Protein AF-B8FP53-F1 (afdb_monomer)

Radius of gyration: 14.36 Å; Cα contacts (8 Å, |Δi|>4): 80; chains: 1; bounding box: 38×20×39 Å

Organism: Desulfitobacterium hafniense (strain DSM 10664 / DCB-2) (NCBI:txid272564)

pLDDT: mean 91.85, std 6.97, range [52.41, 97.88]

InterPro domains:
  IPR027890 Protein of unknown function DUF4491 [PF14898] (1-83)

Structure (mmCIF, N/CA/C/O backbone):
data_AF-B8FP53-F1
#
_entry.id   AF-B8FP53-F1
#
loop_
_atom_site.group_PDB
_atom_site.id
_atom_site.type_symbol
_atom_site.label_atom_id
_atom_site.label_alt_id
_atom_site.label_comp_id
_atom_site.label_asym_id
_atom_site.label_entity_id
_atom_site.label_seq_id
_atom_site.pdbx_PDB_ins_code
_atom_site.Cartn_x
_atom_site.Cartn_y
_atom_site.Cartn_z
_atom_site.occupancy
_atom_site.B_iso_or_equiv
_atom_site.auth_seq_id
_atom_site.auth_comp_id
_atom_site.auth_asym_id
_atom_site.auth_atom_id
_atom_site.pdbx_PDB_model_num
ATOM 1 N N . MET A 1 1 ? 10.796 11.867 -6.620 1.00 79.44 1 MET A N 1
ATOM 2 C CA . MET A 1 1 ? 9.765 10.923 -7.113 1.00 79.44 1 MET A CA 1
ATOM 3 C C . MET A 1 1 ? 9.237 10.008 -6.016 1.00 79.44 1 MET A C 1
ATOM 5 O O . MET A 1 1 ? 8.043 10.058 -5.767 1.00 79.44 1 MET A O 1
ATOM 9 N N . ALA A 1 2 ? 10.082 9.260 -5.294 1.00 86.75 2 ALA A N 1
ATOM 10 C CA . ALA A 1 2 ? 9.626 8.366 -4.217 1.00 86.75 2 ALA A CA 1
ATOM 11 C C . ALA A 1 2 ? 8.765 9.060 -3.140 1.00 86.75 2 ALA A C 1
ATOM 13 O O . ALA A 1 2 ? 7.666 8.602 -2.859 1.00 86.75 2 ALA A O 1
ATOM 14 N N . PHE A 1 3 ? 9.192 10.215 -2.614 1.00 91.25 3 PHE A N 1
ATOM 15 C CA . PHE A 1 3 ? 8.396 10.972 -1.635 1.00 91.25 3 PHE A CA 1
ATOM 16 C C . PHE A 1 3 ? 7.042 11.457 -2.171 1.00 91.25 3 PHE A C 1
ATOM 18 O O . PHE A 1 3 ? 6.082 11.524 -1.413 1.00 91.25 3 PHE A O 1
ATOM 25 N N . ILE A 1 4 ? 6.946 11.754 -3.472 1.00 94.25 4 ILE A N 1
ATOM 26 C CA . ILE A 1 4 ? 5.678 12.142 -4.109 1.00 94.25 4 ILE A CA 1
ATOM 27 C C . ILE A 1 4 ? 4.745 10.932 -4.150 1.00 94.25 4 ILE A C 1
ATOM 29 O O . ILE A 1 4 ? 3.592 11.041 -3.752 1.00 94.25 4 ILE A O 1
ATOM 33 N N . ILE A 1 5 ? 5.261 9.772 -4.567 1.00 93.38 5 ILE A N 1
ATOM 34 C CA . ILE A 1 5 ? 4.504 8.515 -4.588 1.00 93.38 5 ILE A CA 1
ATOM 35 C C . ILE A 1 5 ? 3.997 8.206 -3.173 1.00 93.38 5 ILE A C 1
ATOM 37 O O . ILE A 1 5 ? 2.794 8.086 -2.970 1.00 93.38 5 ILE A O 1
ATOM 41 N N . ILE A 1 6 ? 4.882 8.193 -2.175 1.00 90.88 6 ILE A N 1
ATOM 42 C CA . ILE A 1 6 ? 4.519 7.947 -0.770 1.00 90.88 6 ILE A CA 1
ATOM 43 C C . ILE A 1 6 ? 3.474 8.962 -0.280 1.00 90.88 6 ILE A C 1
ATOM 45 O O . ILE A 1 6 ? 2.488 8.578 0.353 1.00 90.88 6 ILE A O 1
ATOM 49 N N . GLY A 1 7 ? 3.658 10.247 -0.597 1.00 92.00 7 GLY A N 1
ATOM 50 C CA . GLY A 1 7 ? 2.732 11.318 -0.234 1.00 92.00 7 GLY A CA 1
ATOM 51 C C . GLY A 1 7 ? 1.339 11.150 -0.841 1.00 92.00 7 GLY A C 1
ATOM 52 O O . GLY A 1 7 ? 0.355 11.455 -0.179 1.00 92.00 7 GLY A O 1
ATOM 53 N N . VAL A 1 8 ? 1.236 10.612 -2.060 1.00 94.38 8 VAL A N 1
ATOM 54 C CA . VAL A 1 8 ? -0.044 10.295 -2.719 1.00 94.38 8 VAL A CA 1
ATOM 55 C C . VAL A 1 8 ? -0.674 9.018 -2.153 1.00 94.38 8 VAL A C 1
ATOM 57 O O . VAL A 1 8 ? -1.895 8.947 -2.012 1.00 94.38 8 VAL A O 1
ATOM 60 N N . PHE A 1 9 ? 0.123 8.020 -1.768 1.00 93.62 9 PHE A N 1
ATOM 61 C CA . PHE A 1 9 ? -0.399 6.779 -1.188 1.00 93.62 9 PHE A CA 1
ATOM 62 C C . PHE A 1 9 ? -1.010 6.968 0.208 1.00 93.62 9 PHE A C 1
ATOM 64 O O . PH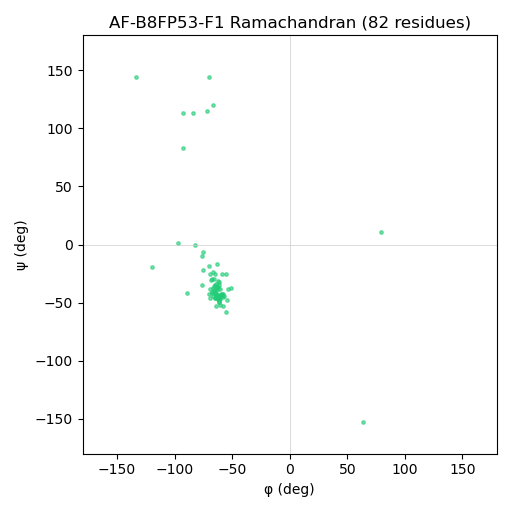E A 1 9 ? -1.985 6.292 0.526 1.00 93.62 9 PHE A O 1
ATOM 71 N N . HIS A 1 10 ? -0.535 7.925 1.012 1.00 90.50 10 HIS A N 1
ATOM 72 C CA . HIS A 1 10 ? -1.128 8.234 2.324 1.00 90.50 10 HIS A CA 1
ATOM 73 C C . HIS A 1 10 ? -2.638 8.556 2.263 1.00 90.50 10 HIS A C 1
ATOM 75 O O . HIS A 1 10 ? -3.428 7.850 2.895 1.00 90.50 10 HIS A O 1
ATOM 81 N N . PRO A 1 11 ? -3.103 9.565 1.498 1.00 93.44 11 PRO A N 1
ATOM 82 C CA . PRO A 1 11 ? -4.530 9.852 1.383 1.00 93.44 11 PRO A CA 1
ATOM 83 C C . PRO A 1 11 ? -5.304 8.723 0.693 1.00 93.44 11 PRO A C 1
ATOM 85 O O . PRO A 1 11 ? -6.478 8.528 1.008 1.00 93.44 11 PRO A O 1
ATOM 88 N N . ILE A 1 12 ? -4.673 7.962 -0.213 1.00 93.69 12 ILE A N 1
ATOM 89 C CA . ILE A 1 12 ? -5.284 6.773 -0.825 1.00 93.69 12 ILE A CA 1
ATOM 90 C C . ILE A 1 12 ? -5.582 5.716 0.244 1.00 93.69 12 ILE A C 1
ATOM 92 O O . ILE A 1 12 ? -6.695 5.200 0.277 1.00 93.69 12 ILE A O 1
ATOM 96 N N . VAL A 1 13 ? -4.635 5.428 1.139 1.00 93.62 13 VAL A N 1
ATOM 97 C CA . VAL A 1 13 ? -4.817 4.475 2.242 1.00 93.62 13 VAL A CA 1
ATOM 98 C C . VAL A 1 13 ? -5.896 4.946 3.205 1.00 93.62 13 VAL A C 1
ATOM 100 O O . VAL A 1 13 ? -6.782 4.165 3.540 1.00 93.62 13 VAL A O 1
ATOM 103 N N . ILE A 1 14 ? -5.876 6.220 3.603 1.00 91.69 14 ILE A N 1
ATOM 104 C CA . ILE A 1 14 ? -6.876 6.778 4.525 1.00 91.69 14 ILE A CA 1
ATOM 105 C C . ILE A 1 14 ? -8.281 6.669 3.922 1.00 91.69 14 ILE A C 1
ATOM 107 O O . ILE A 1 14 ? -9.203 6.206 4.588 1.00 91.69 14 ILE A O 1
ATOM 111 N N . LYS A 1 15 ? -8.456 7.042 2.648 1.00 91.50 15 LYS A N 1
ATOM 112 C CA . LYS A 1 15 ? -9.749 6.906 1.957 1.00 91.50 15 LYS A CA 1
ATOM 113 C C . LYS A 1 15 ? -10.127 5.441 1.742 1.00 91.50 15 LYS A C 1
ATOM 115 O O . LYS A 1 15 ? -11.286 5.081 1.919 1.00 91.50 15 LYS A O 1
ATOM 120 N N . GLY A 1 16 ? -9.167 4.595 1.380 1.00 90.88 16 GLY A N 1
ATOM 121 C CA . GLY A 1 16 ? -9.368 3.157 1.227 1.00 90.88 16 GLY A CA 1
ATOM 122 C C . GLY A 1 16 ? -9.876 2.527 2.520 1.00 90.88 16 GLY A C 1
ATOM 123 O O . GLY A 1 16 ? -10.860 1.790 2.496 1.00 90.88 16 GLY A O 1
ATOM 124 N N . GLU A 1 17 ? -9.280 2.887 3.656 1.00 91.81 17 GLU A N 1
ATOM 125 C CA . GLU A 1 17 ? -9.742 2.455 4.971 1.00 91.81 17 GLU A CA 1
ATOM 126 C C . GLU A 1 17 ? -11.141 3.022 5.282 1.00 91.81 17 GLU A C 1
ATOM 128 O O . GLU A 1 17 ? -12.057 2.275 5.627 1.00 91.81 17 GLU A O 1
ATOM 133 N N . TYR A 1 18 ? -11.363 4.313 5.041 1.00 89.38 18 TYR A N 1
ATOM 134 C CA . TYR A 1 18 ? -12.644 4.961 5.315 1.00 89.38 18 TYR A CA 1
ATOM 135 C C . TYR A 1 18 ? -13.823 4.322 4.554 1.00 89.38 18 TYR A C 1
ATOM 137 O O . TYR A 1 18 ? -14.888 4.094 5.129 1.00 89.38 18 TYR A O 1
ATOM 145 N N . TYR A 1 19 ? -13.657 3.984 3.271 1.00 88.94 19 TYR A N 1
ATOM 146 C CA . TYR A 1 19 ? -14.735 3.405 2.453 1.00 88.94 19 TYR A CA 1
ATOM 147 C C . TYR A 1 19 ? -14.798 1.871 2.513 1.00 88.94 19 TYR A C 1
ATOM 149 O O . TYR A 1 19 ? -15.884 1.301 2.616 1.00 88.94 19 TYR A O 1
ATOM 157 N N . PHE A 1 20 ? -13.653 1.185 2.482 1.00 88.69 20 PHE A N 1
ATOM 158 C CA . PHE A 1 20 ? -13.563 -0.278 2.343 1.00 88.69 20 PHE A CA 1
ATOM 159 C C . PHE A 1 20 ? -12.876 -0.971 3.527 1.00 88.69 20 PHE A C 1
ATOM 161 O O . PHE A 1 20 ? -13.100 -2.164 3.763 1.00 88.69 20 PHE A O 1
ATOM 168 N N . GLY A 1 21 ? -12.103 -0.218 4.317 1.00 88.81 21 GLY A N 1
ATOM 169 C CA . GLY A 1 21 ? -11.338 -0.654 5.498 1.00 88.81 21 GLY A CA 1
ATOM 170 C C . GLY A 1 21 ? -10.266 -1.632 5.168 1.00 88.81 21 GLY A C 1
ATOM 171 O O . GLY A 1 21 ? -9.821 -1.721 4.031 1.00 88.81 21 GLY A O 1
ATOM 172 N N . LYS A 1 22 ? -9.932 -2.464 6.155 1.00 88.38 22 LYS A N 1
ATOM 173 C CA . LYS A 1 22 ? -8.919 -3.494 5.966 1.00 88.38 22 LYS A CA 1
ATOM 174 C C . LYS A 1 22 ? -9.191 -4.426 4.790 1.00 88.38 22 LYS A C 1
ATOM 176 O O . LYS A 1 22 ? -8.241 -4.937 4.229 1.00 88.38 22 LYS A O 1
ATOM 181 N N . ARG A 1 23 ? -10.447 -4.620 4.358 1.00 88.75 23 ARG A N 1
ATOM 182 C CA . ARG A 1 23 ? -10.801 -5.540 3.257 1.00 88.75 23 ARG A CA 1
ATOM 183 C C . ARG A 1 23 ? -10.203 -5.149 1.899 1.00 88.75 23 ARG A C 1
ATOM 185 O O . ARG A 1 23 ? -10.143 -6.008 1.030 1.00 88.75 23 ARG A O 1
ATOM 192 N N . ILE A 1 24 ? -9.740 -3.910 1.716 1.00 92.56 24 ILE A N 1
ATOM 193 C CA . ILE A 1 24 ? -9.084 -3.470 0.474 1.00 92.56 24 ILE A CA 1
ATOM 194 C C . ILE A 1 24 ? -7.636 -3.976 0.336 1.00 92.56 24 ILE A C 1
ATOM 196 O O . ILE A 1 24 ? -7.056 -3.880 -0.742 1.00 92.56 24 ILE A O 1
ATOM 200 N N . TRP A 1 25 ? -7.048 -4.559 1.390 1.00 94.12 25 TRP A N 1
ATOM 201 C CA . TRP A 1 25 ? -5.660 -5.038 1.382 1.00 94.12 25 TRP A CA 1
ATOM 202 C C . TRP A 1 25 ? -5.279 -5.956 0.195 1.00 94.12 25 TRP A C 1
ATOM 204 O O . TRP A 1 25 ? -4.175 -5.780 -0.327 1.00 94.12 25 TRP A O 1
ATOM 214 N N . PRO A 1 26 ? -6.139 -6.874 -0.313 1.00 95.56 26 PRO A N 1
ATOM 215 C CA . PRO A 1 26 ? -5.766 -7.734 -1.435 1.00 95.56 26 PRO A CA 1
ATOM 216 C C . PRO A 1 26 ? -5.583 -6.947 -2.735 1.00 95.56 26 PRO A C 1
ATOM 218 O O . PRO A 1 26 ? -4.759 -7.323 -3.561 1.00 95.56 26 PRO A O 1
ATOM 221 N N . LEU A 1 27 ? -6.305 -5.831 -2.911 1.00 94.56 27 LEU A N 1
ATOM 222 C CA . LEU A 1 27 ? -6.156 -4.956 -4.076 1.00 94.56 27 LEU A CA 1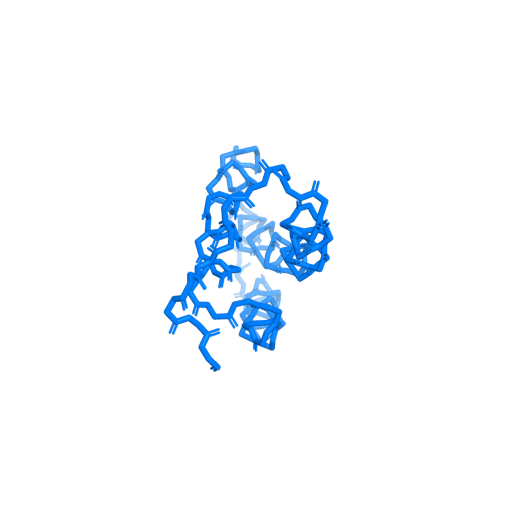
ATOM 223 C C . LEU A 1 27 ? -4.736 -4.378 -4.133 1.00 94.56 27 LEU A C 1
ATOM 225 O O . LEU A 1 27 ? -4.092 -4.411 -5.179 1.00 94.56 27 LEU A O 1
ATOM 229 N N . PHE A 1 28 ? -4.233 -3.900 -2.992 1.00 95.31 28 PHE A N 1
ATOM 230 C CA . PHE A 1 28 ? -2.869 -3.387 -2.869 1.00 95.31 28 PHE A CA 1
ATOM 231 C C . PHE A 1 28 ? -1.817 -4.478 -3.080 1.00 95.31 28 PHE A C 1
ATOM 233 O O . PHE A 1 28 ? -0.787 -4.214 -3.698 1.00 95.31 28 PHE A O 1
ATOM 240 N N . LEU A 1 29 ? -2.088 -5.709 -2.631 1.00 96.75 29 LEU A N 1
ATOM 241 C CA . LEU A 1 29 ? -1.200 -6.848 -2.864 1.00 96.75 29 LEU A CA 1
ATOM 242 C C . LEU A 1 29 ? -1.085 -7.172 -4.355 1.00 96.75 29 LEU A C 1
ATOM 244 O O . LEU A 1 29 ? 0.021 -7.235 -4.888 1.00 96.75 29 LEU A O 1
ATOM 248 N N . VAL A 1 30 ? -2.226 -7.347 -5.030 1.00 97.56 30 VAL A N 1
ATOM 249 C CA . VAL A 1 30 ? -2.268 -7.674 -6.461 1.00 97.56 30 VAL A CA 1
ATOM 250 C C . VAL A 1 30 ? -1.628 -6.553 -7.274 1.00 97.56 30 VAL A C 1
ATOM 252 O O . VAL A 1 30 ? -0.756 -6.824 -8.095 1.00 97.56 30 VAL A O 1
ATOM 255 N N . ALA A 1 31 ? -1.984 -5.293 -7.003 1.00 96.31 31 ALA A N 1
ATOM 256 C CA . ALA A 1 31 ? -1.383 -4.145 -7.676 1.00 96.31 31 ALA A CA 1
ATOM 257 C C . ALA A 1 31 ? 0.138 -4.080 -7.456 1.00 96.31 31 ALA A C 1
ATOM 259 O O . ALA A 1 31 ? 0.882 -3.835 -8.401 1.00 96.31 31 ALA A O 1
ATOM 260 N N . GLY A 1 32 ? 0.611 -4.338 -6.233 1.00 96.62 32 GLY A N 1
ATOM 261 C CA . GLY A 1 32 ? 2.036 -4.365 -5.909 1.00 96.62 32 GLY A CA 1
ATOM 262 C C . GLY A 1 32 ? 2.801 -5.437 -6.684 1.00 96.62 32 GLY A C 1
ATOM 263 O O . GLY A 1 32 ? 3.806 -5.125 -7.319 1.00 96.62 32 GLY A O 1
ATOM 264 N N . ILE A 1 33 ? 2.302 -6.677 -6.694 1.00 97.62 33 ILE A N 1
ATOM 265 C CA . ILE A 1 33 ? 2.926 -7.797 -7.419 1.00 97.62 33 ILE A CA 1
ATOM 266 C C . ILE A 1 33 ? 2.933 -7.539 -8.926 1.00 97.62 33 ILE A C 1
ATOM 268 O O . ILE A 1 33 ? 3.958 -7.750 -9.570 1.00 97.62 33 ILE A O 1
ATOM 272 N N . VAL A 1 34 ? 1.824 -7.052 -9.491 1.00 97.88 34 VAL A N 1
ATOM 273 C CA . VAL A 1 34 ? 1.735 -6.741 -10.925 1.00 97.88 34 VAL A CA 1
ATOM 274 C C . VAL A 1 34 ? 2.724 -5.642 -11.303 1.00 97.88 34 VAL A C 1
ATOM 276 O O . VAL A 1 34 ? 3.425 -5.785 -12.299 1.00 97.88 34 VAL A O 1
ATOM 279 N N . LEU A 1 35 ? 2.832 -4.572 -10.510 1.00 96.94 35 LEU A N 1
ATOM 280 C CA . LEU A 1 35 ? 3.768 -3.479 -10.787 1.00 96.94 35 LEU A CA 1
ATOM 281 C C . LEU A 1 35 ? 5.228 -3.924 -10.657 1.00 96.94 35 LEU A C 1
ATOM 283 O O . LEU A 1 35 ? 6.032 -3.619 -11.532 1.00 96.94 35 LEU A O 1
ATOM 287 N N . ILE A 1 36 ? 5.573 -4.676 -9.610 1.00 96.75 36 ILE A N 1
ATOM 288 C CA . ILE A 1 36 ? 6.933 -5.208 -9.438 1.00 96.75 36 ILE A CA 1
ATOM 289 C C . ILE A 1 36 ? 7.269 -6.200 -10.558 1.00 96.75 36 ILE A C 1
ATOM 291 O O . ILE A 1 36 ? 8.356 -6.144 -11.118 1.00 96.75 36 ILE A O 1
ATOM 295 N N . GLY A 1 37 ? 6.337 -7.074 -10.940 1.00 97.06 37 GLY A N 1
ATOM 296 C CA . GLY A 1 37 ? 6.526 -7.976 -12.076 1.00 97.06 37 GLY A CA 1
ATOM 297 C C . GLY A 1 37 ? 6.706 -7.212 -13.389 1.00 97.06 37 GLY A C 1
ATOM 298 O O . GLY A 1 37 ? 7.611 -7.516 -14.159 1.00 97.06 37 GLY A O 1
ATOM 299 N N . ALA A 1 38 ? 5.896 -6.176 -13.620 1.00 96.44 38 ALA A N 1
ATOM 300 C CA . ALA A 1 38 ? 5.989 -5.333 -14.806 1.00 96.44 38 ALA A CA 1
ATOM 301 C C . ALA A 1 38 ? 7.319 -4.569 -14.881 1.00 96.44 38 ALA A C 1
ATOM 303 O O . ALA A 1 38 ? 7.842 -4.384 -15.979 1.00 96.44 38 ALA A O 1
ATOM 304 N N . SER A 1 39 ? 7.898 -4.154 -13.747 1.00 96.31 39 SER A N 1
ATOM 305 C CA . SER A 1 39 ? 9.148 -3.387 -13.748 1.00 96.31 39 SER A CA 1
ATOM 306 C C . SER A 1 39 ? 10.346 -4.169 -14.292 1.00 96.31 39 SER A C 1
ATOM 308 O O . SER A 1 39 ? 11.252 -3.553 -14.857 1.00 96.31 39 SER A O 1
ATOM 310 N N . LEU A 1 40 ? 10.315 -5.505 -14.210 1.00 95.44 40 LEU A N 1
ATOM 311 C CA . LEU A 1 40 ? 11.346 -6.394 -14.759 1.00 95.44 40 LEU A CA 1
ATOM 312 C C . LEU A 1 40 ? 11.406 -6.376 -16.293 1.00 95.44 40 LEU A C 1
ATOM 314 O O . LEU A 1 40 ? 12.447 -6.682 -16.867 1.00 95.44 40 LEU A O 1
ATOM 318 N N . PHE A 1 41 ? 10.314 -5.998 -16.961 1.00 96.81 41 PHE A N 1
ATOM 319 C CA . PHE A 1 41 ? 10.228 -5.953 -18.425 1.00 96.81 41 PHE A CA 1
ATOM 320 C C . PHE A 1 41 ? 10.478 -4.551 -19.001 1.00 96.81 41 PHE A C 1
ATOM 322 O O . PHE A 1 41 ? 10.409 -4.353 -20.214 1.00 96.81 41 PHE A O 1
ATOM 329 N N . ILE A 1 42 ? 10.767 -3.558 -18.153 1.00 96.31 42 ILE A N 1
ATOM 330 C CA . ILE A 1 42 ? 11.003 -2.176 -18.577 1.00 96.31 42 ILE A CA 1
ATOM 331 C C . ILE A 1 42 ? 12.500 -1.957 -18.817 1.00 96.31 42 ILE A C 1
ATOM 333 O O . ILE A 1 42 ? 13.286 -1.913 -17.876 1.00 96.31 42 ILE A O 1
ATOM 337 N N . ALA A 1 43 ? 12.885 -1.727 -20.075 1.00 95.19 43 ALA A N 1
ATOM 338 C CA . ALA A 1 43 ? 14.282 -1.488 -20.461 1.00 95.19 43 ALA A CA 1
ATOM 339 C C . ALA A 1 43 ? 14.851 -0.142 -19.964 1.00 95.19 43 ALA A C 1
ATOM 341 O O . ALA A 1 43 ? 16.059 0.015 -19.810 1.00 95.19 43 ALA A O 1
ATOM 342 N N . ASN A 1 44 ? 13.994 0.856 -19.724 1.00 96.25 44 ASN A N 1
ATOM 343 C CA . ASN A 1 44 ? 14.424 2.157 -19.220 1.00 96.25 44 ASN A CA 1
ATOM 344 C C . 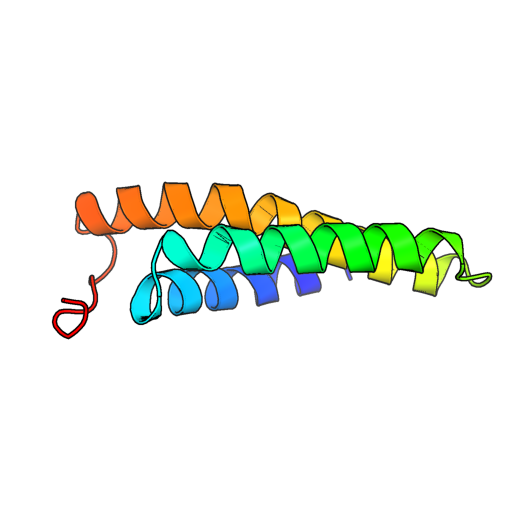ASN A 1 44 ? 14.560 2.123 -17.690 1.00 96.25 44 ASN A C 1
ATOM 346 O O . ASN A 1 44 ? 13.557 2.060 -16.978 1.00 96.25 44 ASN A O 1
ATOM 350 N N . ASN A 1 45 ? 15.791 2.257 -17.194 1.00 94.25 45 ASN A N 1
ATOM 351 C CA . ASN A 1 45 ? 16.106 2.216 -15.762 1.00 94.25 45 ASN A CA 1
ATOM 352 C C . ASN A 1 45 ? 15.288 3.206 -14.919 1.00 94.25 45 ASN A C 1
ATOM 354 O O . ASN A 1 45 ? 14.861 2.867 -13.816 1.00 94.25 45 ASN A O 1
ATOM 358 N N . MET A 1 46 ? 15.024 4.416 -15.425 1.00 94.94 46 MET A N 1
ATOM 359 C CA . MET A 1 46 ? 14.253 5.414 -14.682 1.00 94.94 46 MET A CA 1
ATOM 360 C C . MET A 1 46 ? 12.777 5.020 -14.573 1.00 94.94 46 MET A C 1
ATOM 362 O O . MET A 1 46 ? 12.193 5.117 -13.494 1.00 94.94 46 MET A O 1
ATOM 366 N N . LEU A 1 47 ? 12.180 4.528 -15.660 1.00 94.31 47 LEU A N 1
ATOM 367 C CA . LEU A 1 47 ? 10.798 4.039 -15.641 1.00 94.31 47 LEU A CA 1
ATOM 368 C C . LEU A 1 47 ? 10.663 2.769 -14.793 1.00 94.31 47 LEU A C 1
ATOM 370 O O . LEU A 1 47 ? 9.736 2.677 -13.991 1.00 94.31 47 LEU A O 1
ATOM 374 N N . SER A 1 48 ? 11.611 1.836 -14.902 1.00 96.38 48 SER A N 1
ATOM 375 C CA . SER A 1 48 ? 11.639 0.621 -14.082 1.00 96.38 48 SER A CA 1
ATOM 376 C C . SER A 1 48 ? 11.719 0.960 -12.588 1.00 96.38 48 SER A C 1
ATOM 378 O O . SER A 1 48 ? 10.949 0.423 -11.789 1.00 96.38 48 SER A O 1
ATOM 380 N N . ALA A 1 49 ? 12.556 1.930 -12.203 1.00 95.00 49 ALA A N 1
ATOM 381 C CA . ALA A 1 49 ? 12.643 2.405 -10.824 1.00 95.00 49 ALA A CA 1
ATOM 382 C C . ALA A 1 49 ? 11.332 3.049 -10.336 1.00 95.00 49 ALA A C 1
ATOM 384 O O . ALA A 1 49 ? 10.888 2.756 -9.227 1.00 95.00 49 ALA A O 1
ATOM 385 N N . ILE A 1 50 ? 10.676 3.886 -11.151 1.00 95.56 50 ILE A N 1
ATOM 386 C CA . ILE A 1 50 ? 9.394 4.519 -10.788 1.00 95.56 50 ILE A CA 1
ATOM 387 C C . ILE A 1 50 ? 8.310 3.460 -10.561 1.00 95.56 50 ILE A C 1
ATOM 389 O O . ILE A 1 50 ? 7.612 3.500 -9.544 1.00 95.56 50 ILE A O 1
ATOM 393 N N . VAL A 1 51 ? 8.190 2.496 -11.475 1.00 96.38 51 VAL A N 1
ATOM 394 C CA . VAL A 1 51 ? 7.208 1.408 -11.379 1.00 96.38 51 VAL A CA 1
ATOM 395 C C . VAL A 1 51 ? 7.506 0.514 -10.176 1.00 96.38 51 VAL A C 1
ATOM 397 O O . VAL A 1 51 ? 6.591 0.197 -9.419 1.00 96.38 51 VAL A O 1
ATOM 400 N N . SER A 1 52 ? 8.778 0.200 -9.924 1.00 95.56 52 SER A N 1
ATOM 401 C CA . SER A 1 52 ? 9.196 -0.582 -8.754 1.00 95.56 52 SER A CA 1
ATOM 402 C C . SER A 1 52 ? 8.841 0.128 -7.447 1.00 95.56 52 SER A C 1
ATOM 404 O O . SER A 1 52 ? 8.203 -0.463 -6.580 1.00 95.56 52 SER A O 1
ATOM 406 N N . VAL A 1 53 ? 9.180 1.415 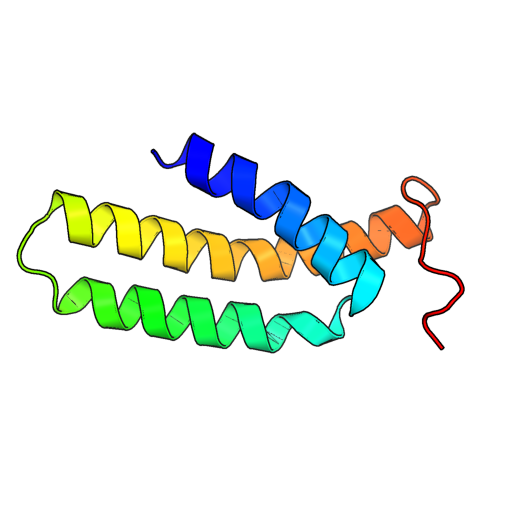-7.309 1.00 96.12 53 VAL A N 1
ATOM 407 C CA . VAL A 1 53 ? 8.851 2.214 -6.114 1.00 96.12 53 VAL A CA 1
ATOM 408 C C . VAL A 1 53 ? 7.338 2.327 -5.921 1.00 96.12 53 VAL A C 1
ATOM 410 O O . VAL A 1 53 ? 6.856 2.269 -4.790 1.00 96.12 53 VAL A O 1
ATOM 413 N N . THR A 1 54 ? 6.575 2.443 -7.008 1.00 96.38 54 THR A N 1
ATOM 414 C CA . THR A 1 54 ? 5.106 2.448 -6.955 1.00 96.38 54 THR A CA 1
ATOM 415 C C . THR A 1 54 ? 4.572 1.098 -6.473 1.00 96.38 54 THR A C 1
ATOM 417 O O . THR A 1 54 ? 3.749 1.062 -5.563 1.00 96.38 54 THR A O 1
ATOM 420 N N . GLY A 1 55 ? 5.091 -0.015 -7.001 1.00 96.56 55 GLY A N 1
ATOM 421 C CA . GLY A 1 55 ? 4.725 -1.363 -6.563 1.00 96.56 55 GLY A CA 1
ATOM 422 C C . GLY A 1 55 ? 5.046 -1.620 -5.089 1.00 96.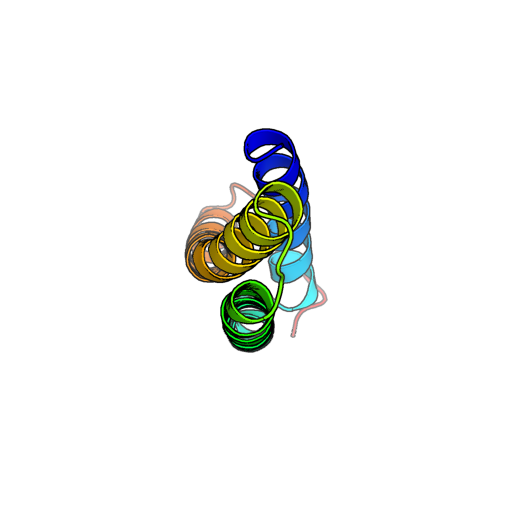56 55 GLY A C 1
ATOM 423 O O . GLY A 1 55 ? 4.187 -2.088 -4.343 1.00 96.56 55 GLY A O 1
ATOM 424 N N . PHE A 1 56 ? 6.232 -1.220 -4.625 1.00 96.06 56 PHE A N 1
ATOM 425 C CA . PHE A 1 56 ? 6.585 -1.287 -3.204 1.00 96.06 56 PHE A CA 1
ATOM 426 C C . PHE A 1 56 ? 5.699 -0.391 -2.332 1.00 96.06 56 PHE A C 1
ATOM 428 O O . PHE A 1 56 ? 5.322 -0.794 -1.233 1.00 96.06 56 PHE A O 1
ATOM 435 N N . SER A 1 57 ? 5.306 0.788 -2.822 1.00 96.19 57 SER A N 1
ATOM 436 C CA . SER A 1 57 ? 4.380 1.675 -2.104 1.00 96.19 57 SER A CA 1
ATOM 437 C C . SER A 1 57 ? 2.988 1.050 -1.954 1.00 96.19 57 SER A C 1
ATOM 439 O O . SER A 1 57 ? 2.369 1.195 -0.898 1.00 96.19 57 SER A O 1
ATOM 441 N N . CYS A 1 58 ? 2.515 0.283 -2.946 1.00 95.69 58 CYS A N 1
ATOM 442 C CA . CYS A 1 58 ? 1.298 -0.524 -2.813 1.00 95.69 58 CYS A CA 1
ATOM 443 C C . CYS A 1 58 ? 1.438 -1.572 -1.702 1.00 95.69 58 CYS A C 1
ATOM 4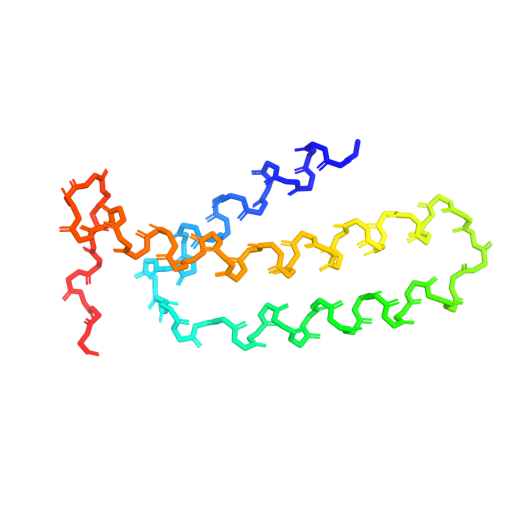45 O O . CYS A 1 58 ? 0.554 -1.691 -0.860 1.00 95.69 58 CYS A O 1
ATOM 447 N N . LEU A 1 59 ? 2.554 -2.304 -1.657 1.00 95.69 59 LEU A N 1
ATOM 448 C CA . LEU A 1 59 ? 2.774 -3.315 -0.618 1.00 95.69 59 LEU A CA 1
ATOM 449 C C . LEU A 1 59 ? 2.860 -2.689 0.780 1.00 95.69 59 LEU A 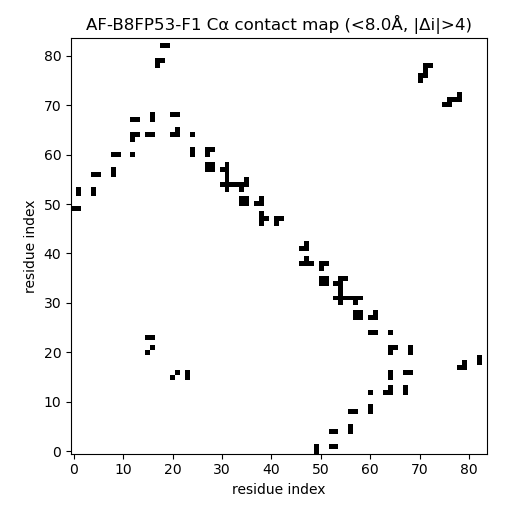C 1
ATOM 451 O O . LEU A 1 59 ? 2.236 -3.187 1.712 1.00 95.69 59 LEU A O 1
ATOM 455 N N . TRP A 1 60 ? 3.561 -1.561 0.924 1.00 95.50 60 TRP A N 1
ATOM 456 C CA . TRP A 1 60 ? 3.614 -0.813 2.184 1.00 95.50 60 TRP A CA 1
ATOM 457 C C . TRP A 1 60 ? 2.228 -0.331 2.632 1.00 95.50 60 TRP A C 1
ATOM 459 O O . TRP A 1 60 ? 1.888 -0.395 3.813 1.00 95.50 60 TRP A O 1
ATOM 469 N N . SER A 1 61 ? 1.389 0.085 1.682 1.00 94.81 61 SER A N 1
ATOM 470 C CA . SER A 1 61 ? 0.021 0.545 1.948 1.00 94.81 61 SER A CA 1
ATOM 471 C C . SER A 1 61 ? -0.848 -0.510 2.635 1.00 94.81 61 SER A C 1
ATOM 473 O O . SER A 1 61 ? -1.762 -0.153 3.370 1.00 94.81 61 SER A O 1
ATOM 475 N N . ILE A 1 62 ? -0.542 -1.802 2.471 1.00 95.00 62 ILE A N 1
ATOM 476 C CA . ILE A 1 62 ? -1.198 -2.882 3.221 1.00 95.00 62 ILE A CA 1
ATOM 477 C C . ILE A 1 62 ? -0.957 -2.700 4.720 1.00 95.00 62 ILE A C 1
ATOM 479 O O . ILE A 1 62 ? -1.910 -2.678 5.495 1.00 95.00 62 ILE A O 1
ATOM 483 N N . HIS A 1 63 ? 0.306 -2.539 5.123 1.00 94.81 63 HIS A N 1
ATOM 484 C CA . HIS A 1 63 ? 0.671 -2.308 6.519 1.00 94.81 63 HIS A CA 1
ATOM 485 C C . HIS A 1 63 ? 0.021 -1.026 7.053 1.00 94.81 63 HIS A C 1
ATOM 487 O O . HIS A 1 63 ? -0.584 -1.041 8.127 1.00 94.81 63 HIS A O 1
ATOM 493 N N . GLU A 1 64 ? 0.061 0.050 6.263 1.00 94.94 64 GLU A N 1
ATOM 494 C CA . GLU A 1 64 ? -0.530 1.337 6.630 1.00 94.94 64 GLU A CA 1
ATOM 495 C C . GLU A 1 64 ? -2.051 1.241 6.831 1.00 94.94 64 GLU A C 1
ATOM 497 O O . GLU A 1 64 ? -2.572 1.847 7.759 1.00 94.94 64 GLU A O 1
ATOM 502 N N . ILE A 1 65 ? -2.775 0.437 6.041 1.00 95.00 65 ILE A N 1
ATOM 503 C CA . ILE A 1 65 ? -4.220 0.212 6.226 1.00 95.00 65 ILE A CA 1
ATOM 504 C C . ILE A 1 65 ? -4.521 -0.435 7.580 1.00 95.00 65 ILE A C 1
ATOM 506 O O . ILE A 1 65 ? -5.453 -0.018 8.269 1.00 95.00 65 ILE A O 1
ATOM 510 N N . PHE A 1 66 ? -3.752 -1.452 7.978 1.00 93.44 66 PHE A N 1
ATOM 511 C CA . PHE A 1 66 ? -3.944 -2.098 9.278 1.00 93.44 66 PHE A CA 1
ATOM 512 C C . PHE A 1 66 ? -3.615 -1.150 10.433 1.00 93.44 66 PHE A C 1
ATOM 514 O O . PHE A 1 66 ? -4.296 -1.162 11.460 1.00 93.44 66 PHE A O 1
ATOM 521 N N . GLU A 1 67 ? -2.595 -0.309 10.276 1.00 94.06 67 GLU A N 1
ATOM 522 C CA . GLU A 1 67 ? -2.261 0.705 11.272 1.00 94.06 67 GLU A CA 1
ATOM 523 C C . GLU A 1 67 ? -3.330 1.807 11.326 1.00 94.06 67 GLU A C 1
ATOM 525 O O . GLU A 1 67 ? -3.735 2.230 12.410 1.00 94.06 67 GLU A O 1
ATOM 530 N N . GLN A 1 68 ? -3.876 2.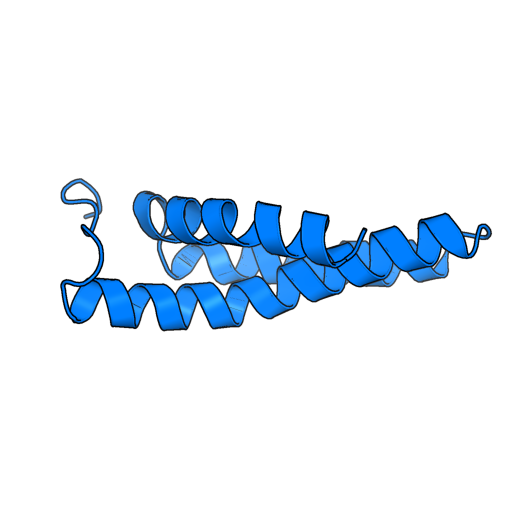203 10.175 1.00 93.56 68 GLN A N 1
ATOM 531 C CA . GLN A 1 68 ? -4.964 3.168 10.074 1.00 93.56 68 GLN A CA 1
ATOM 532 C C . GLN A 1 68 ? -6.242 2.653 10.747 1.00 93.56 68 GLN A C 1
ATOM 534 O O . GLN A 1 68 ? -6.872 3.405 11.487 1.00 93.56 68 GLN A O 1
ATOM 539 N N . GLU A 1 69 ? -6.570 1.363 10.618 1.00 92.12 69 GLU A N 1
ATOM 540 C CA . GLU A 1 69 ? -7.672 0.737 11.365 1.00 92.12 69 GLU A CA 1
ATOM 541 C C . GLU A 1 69 ? -7.467 0.879 12.885 1.00 92.12 69 GLU A C 1
ATOM 543 O O . GLU A 1 69 ? -8.401 1.209 13.618 1.00 92.12 69 GLU A O 1
ATOM 548 N N . LYS A 1 70 ? -6.240 0.673 13.388 1.00 92.75 70 LYS A N 1
ATOM 549 C CA . LYS A 1 70 ? -5.938 0.881 14.815 1.00 92.75 70 LYS A CA 1
ATOM 550 C C . LYS A 1 70 ? -6.087 2.348 15.212 1.00 92.75 70 LYS A C 1
ATOM 552 O O . LYS A 1 70 ? -6.588 2.622 16.299 1.00 92.75 70 LYS A O 1
ATOM 557 N N . ARG A 1 71 ? -5.674 3.293 14.361 1.00 92.19 71 ARG A N 1
ATOM 558 C CA . ARG A 1 71 ? -5.822 4.739 14.613 1.00 92.19 71 ARG A CA 1
ATOM 559 C C . ARG A 1 71 ? -7.294 5.162 14.643 1.00 92.19 71 ARG A C 1
ATOM 561 O O . ARG A 1 71 ? -7.675 5.931 15.521 1.00 92.19 71 ARG A O 1
ATOM 568 N N . VAL A 1 72 ? -8.130 4.607 13.765 1.00 90.88 72 VAL A N 1
ATOM 569 C CA . VAL A 1 72 ? -9.590 4.800 13.794 1.00 90.88 72 VAL A CA 1
ATOM 570 C C . VAL A 1 72 ? -10.191 4.214 15.073 1.00 90.88 72 VAL A C 1
ATOM 572 O O . VAL A 1 72 ? -10.948 4.895 15.755 1.00 90.88 72 VAL A O 1
ATOM 575 N N . LYS A 1 73 ? -9.787 3.001 15.481 1.00 88.81 73 LYS A N 1
ATOM 576 C CA . LYS A 1 73 ? -10.221 2.394 16.758 1.00 88.81 73 LYS A CA 1
ATOM 577 C C . LYS A 1 73 ? -9.804 3.204 17.989 1.00 88.81 73 LYS A C 1
ATOM 579 O O . LYS A 1 73 ? -10.529 3.215 18.976 1.00 88.81 73 LYS A O 1
ATOM 584 N N . LYS A 1 74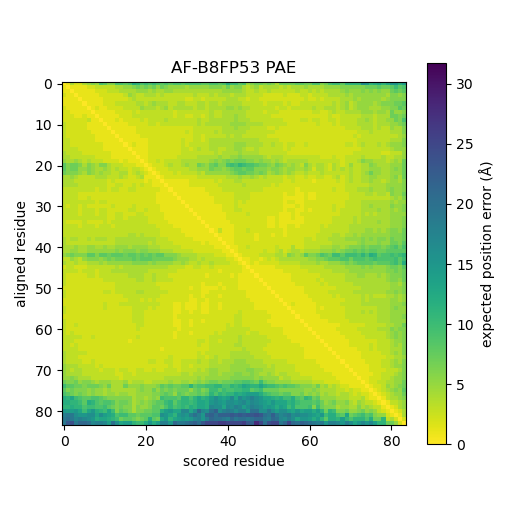 ? -8.657 3.887 17.931 1.00 91.38 74 LYS A N 1
ATOM 585 C CA . LYS A 1 74 ? -8.189 4.827 18.966 1.00 91.38 74 LYS A CA 1
ATOM 586 C C . LYS A 1 74 ? -8.934 6.171 18.949 1.00 91.38 74 LYS A C 1
ATOM 588 O O . LYS A 1 74 ? -8.685 6.995 19.822 1.00 91.38 74 LYS A O 1
ATOM 593 N N . GLY A 1 75 ? -9.805 6.416 17.967 1.00 88.81 75 GLY A N 1
ATOM 594 C CA . GLY A 1 75 ? -10.545 7.671 17.814 1.00 88.81 75 GLY A CA 1
ATOM 595 C C . GLY A 1 75 ? -9.739 8.819 17.197 1.00 88.81 75 GLY A C 1
ATOM 596 O O . GLY A 1 75 ? -10.204 9.952 17.204 1.00 88.81 75 GLY A O 1
ATOM 597 N N . TRP A 1 76 ? -8.542 8.561 16.657 1.00 88.50 76 TRP A N 1
ATOM 598 C CA . TRP A 1 76 ? -7.711 9.600 16.024 1.00 88.50 76 TRP A CA 1
ATOM 599 C C . TRP A 1 76 ? -8.219 10.001 14.636 1.00 88.50 76 TRP A C 1
ATOM 601 O O . TRP A 1 76 ? -7.905 11.085 14.153 1.00 88.50 76 TRP A O 1
ATOM 611 N N . PHE A 1 77 ? -8.999 9.129 13.995 1.00 85.12 77 PHE A N 1
ATOM 612 C CA . PHE A 1 77 ? -9.635 9.382 12.707 1.00 85.12 77 PHE A CA 1
ATOM 613 C C . PHE A 1 77 ? -11.107 8.965 12.752 1.00 85.12 77 PHE A C 1
ATOM 615 O O . PHE A 1 77 ? -11.429 7.960 13.393 1.00 85.12 77 PHE A O 1
ATOM 622 N N . PRO A 1 78 ? -12.002 9.699 12.064 1.00 81.38 78 PRO A N 1
ATOM 623 C CA . PRO A 1 78 ? -13.407 9.335 11.995 1.00 81.38 78 PRO A CA 1
ATOM 624 C C . PRO A 1 78 ? -13.565 8.033 11.207 1.00 81.38 78 PRO A C 1
ATOM 626 O O . PRO A 1 78 ? -13.219 7.958 10.028 1.00 81.38 78 PRO A O 1
ATOM 629 N N . GLY A 1 79 ? -14.114 7.009 11.858 1.00 81.44 79 GLY A N 1
ATOM 630 C CA . GLY A 1 79 ? -14.603 5.822 11.166 1.00 81.44 79 GLY A CA 1
ATOM 631 C C . GLY A 1 79 ? -15.864 6.161 10.377 1.00 81.44 79 GLY A C 1
ATOM 632 O O . GLY A 1 79 ? -16.675 6.976 10.814 1.00 81.44 79 GLY A O 1
ATOM 633 N N . ASN A 1 80 ? -16.041 5.551 9.209 1.00 82.12 80 ASN A N 1
ATOM 634 C CA . ASN A 1 80 ? -17.240 5.758 8.406 1.00 82.12 80 ASN A CA 1
ATOM 635 C C . ASN A 1 80 ? -18.457 5.061 9.055 1.00 82.12 80 ASN A C 1
ATOM 637 O O . ASN A 1 80 ? -18.481 3.829 9.102 1.00 82.12 80 ASN A O 1
ATOM 641 N N . PRO A 1 81 ? -19.486 5.803 9.510 1.00 74.31 81 PRO A N 1
ATOM 642 C CA . PRO A 1 81 ? -20.661 5.220 10.163 1.00 74.31 81 PRO A CA 1
ATOM 643 C C . PRO A 1 81 ? -21.560 4.431 9.197 1.00 74.31 81 PRO A C 1
ATOM 645 O O . PRO A 1 81 ? -22.345 3.593 9.633 1.00 74.31 81 PRO A O 1
ATOM 648 N N . ASN A 1 82 ? -21.430 4.655 7.883 1.00 73.69 82 ASN A N 1
ATOM 649 C CA . ASN A 1 82 ? -22.196 3.940 6.854 1.00 73.69 82 ASN A CA 1
ATOM 650 C C . ASN A 1 82 ? -21.601 2.571 6.502 1.00 73.69 82 ASN A C 1
ATOM 652 O O . ASN A 1 82 ? -22.123 1.855 5.647 1.00 73.69 82 ASN A O 1
ATOM 656 N N . ARG A 1 83 ? -20.489 2.208 7.137 1.00 68.94 83 ARG A N 1
ATOM 657 C CA . ARG A 1 83 ? -19.750 0.987 6.866 1.00 68.94 83 ARG A CA 1
ATOM 658 C C . ARG A 1 83 ? -20.253 -0.114 7.804 1.00 68.94 83 ARG A C 1
ATOM 660 O O . ARG A 1 83 ? -19.701 -0.311 8.882 1.00 68.94 83 ARG A O 1
ATOM 667 N N . ARG A 1 84 ? -21.360 -0.752 7.407 1.00 52.41 84 ARG A N 1
ATOM 668 C CA . ARG A 1 84 ? -21.957 -1.915 8.089 1.00 52.41 84 ARG A CA 1
ATOM 669 C C . ARG A 1 84 ? -21.271 -3.221 7.694 1.00 52.41 84 ARG A C 1
ATOM 671 O O . ARG A 1 84 ? -20.913 -3.372 6.503 1.00 52.41 84 ARG A O 1
#

Mean predicted aligned error: 3.86 Å

Sequence (84 aa):
MAFIIIGVFHPIVIKGEYYFGKRIWPLFLVAGIVLIGASLFIANNMLSAIVSVTGFSCLWSIHEIFEQEKRVKKGWFPGNPNRR

Foldseek 3Di:
DLVVLLVVLLVVLLVCCQPPALNCLVVLVVQLVVLLVVLVVDPDPVVSVVSNSNSVSSNVSNVVRVVSVVCCVVVVDPHHPVPD

Nearest PDB structures (foldseek):
  8ucp-assembly1_A  TM=5.522E-01  e=3.796E+00  Homo sapiens
  8wjh-assembly1_A  TM=5.971E-01  e=8.325E+00  Homo sapiens

Solvent-accessible surface area (backbone atoms only — not comparable to full-atom values): 4475 Å² total; per-residue (Å²): 107,68,69,58,52,52,60,55,47,52,60,49,33,54,50,42,34,46,75,56,29,66,76,47,38,62,58,28,46,53,50,13,53,51,29,42,58,52,22,78,75,42,88,50,66,69,60,19,50,53,36,33,54,49,11,51,48,28,46,51,39,39,57,50,24,56,52,46,53,52,38,31,75,71,65,78,39,84,69,46,87,86,67,124

Secondary structure (DSSP, 8-state):
-HHHHHHHHHHHHHHHHHHHGGGGHHHHHHHHHHHHHHHTT--SHHHHHHHHHHHHHHHHHHHHHHHHHHHHHTTSS---TT--